Protein AF-A0A800IJP0-F1 (afdb_monomer_lite)

Structure (mmCIF, N/CA/C/O backbone):
data_AF-A0A800IJP0-F1
#
_entry.id   AF-A0A800IJP0-F1
#
loop_
_atom_site.group_PDB
_atom_site.id
_atom_site.type_symbol
_atom_site.label_atom_id
_atom_site.label_alt_id
_atom_site.label_comp_id
_atom_site.label_asym_id
_atom_site.label_entity_id
_atom_site.label_seq_id
_atom_site.pdbx_PDB_ins_code
_atom_site.Cartn_x
_atom_site.Cartn_y
_atom_site.Cartn_z
_atom_site.occupancy
_atom_site.B_iso_or_equiv
_atom_site.auth_seq_id
_atom_site.auth_comp_id
_atom_site.auth_asym_id
_atom_site.auth_atom_id
_atom_site.pdbx_PDB_model_num
ATOM 1 N N . MET A 1 1 ? -14.838 4.244 3.736 1.00 58.53 1 MET A N 1
ATOM 2 C CA . MET A 1 1 ? -15.619 5.502 3.887 1.00 58.53 1 MET A CA 1
ATOM 3 C C . MET A 1 1 ? -17.023 5.277 4.449 1.00 58.53 1 MET A C 1
ATOM 5 O O . MET A 1 1 ? -17.602 6.218 4.978 1.00 58.53 1 MET A O 1
ATOM 9 N N . GLU A 1 2 ? -17.541 4.046 4.428 1.00 59.72 2 GLU A N 1
ATOM 10 C CA . GLU A 1 2 ? -18.815 3.676 5.063 1.00 59.72 2 GLU A CA 1
ATOM 11 C C . GLU A 1 2 ? -18.859 3.998 6.572 1.00 59.72 2 GLU A C 1
ATOM 13 O O . GLU A 1 2 ? -19.846 4.540 7.058 1.00 59.72 2 G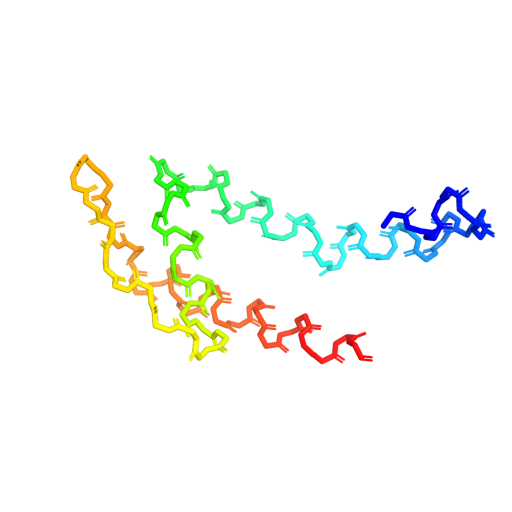LU A O 1
ATOM 18 N N . ALA A 1 3 ? -17.744 3.817 7.293 1.00 59.44 3 ALA A N 1
ATOM 19 C CA . ALA A 1 3 ? -17.631 4.157 8.717 1.00 59.44 3 ALA A CA 1
ATOM 20 C C . ALA A 1 3 ? -18.016 5.615 9.060 1.00 59.44 3 ALA A C 1
ATOM 22 O O . ALA A 1 3 ? -18.701 5.843 10.052 1.00 59.44 3 ALA A O 1
ATOM 23 N N . MET A 1 4 ? -17.629 6.600 8.234 1.00 56.34 4 MET A N 1
ATOM 24 C CA . MET A 1 4 ? -17.997 8.012 8.444 1.00 56.34 4 MET A CA 1
ATOM 25 C C . MET A 1 4 ? -19.399 8.339 7.939 1.00 56.34 4 MET A C 1
ATOM 27 O O . MET A 1 4 ? -20.137 9.050 8.612 1.00 56.34 4 MET A O 1
ATOM 31 N N . HIS A 1 5 ? -19.744 7.861 6.743 1.00 57.69 5 HIS A N 1
ATOM 32 C CA . HIS A 1 5 ? -20.951 8.304 6.043 1.00 57.69 5 HIS A CA 1
ATOM 33 C C . HIS A 1 5 ? -22.211 7.515 6.419 1.00 57.69 5 HIS A C 1
ATOM 35 O O . HIS A 1 5 ? -23.308 8.037 6.255 1.00 57.69 5 HIS A O 1
ATOM 41 N N . VAL A 1 6 ? -22.064 6.282 6.915 1.00 59.25 6 VAL A N 1
ATOM 42 C CA . VAL A 1 6 ? -23.182 5.369 7.208 1.00 59.25 6 VAL A CA 1
ATOM 43 C C . VAL A 1 6 ? -23.281 5.052 8.701 1.00 59.25 6 VAL A C 1
ATOM 45 O O . VAL A 1 6 ? -24.385 4.992 9.231 1.00 59.25 6 VAL A O 1
ATOM 48 N N . LEU A 1 7 ? -22.149 4.898 9.399 1.00 66.00 7 LEU A N 1
ATOM 49 C CA . LEU A 1 7 ? -22.126 4.470 10.808 1.00 66.00 7 LEU A CA 1
ATOM 50 C C . LEU A 1 7 ? -21.851 5.604 11.813 1.00 66.00 7 LEU A C 1
ATOM 52 O O . LEU A 1 7 ? -22.064 5.415 13.007 1.00 66.00 7 LEU A O 1
ATOM 56 N N . GLY A 1 8 ? -21.366 6.767 11.361 1.00 77.56 8 GLY A N 1
ATOM 57 C CA . GLY A 1 8 ? -20.977 7.881 12.239 1.00 77.56 8 GLY A CA 1
ATOM 58 C C . GLY A 1 8 ? -19.784 7.578 13.162 1.00 77.56 8 GLY A C 1
ATOM 59 O O . GLY A 1 8 ? -19.502 8.350 14.079 1.00 77.56 8 GLY A O 1
ATOM 60 N N . ASP A 1 9 ? -19.059 6.479 12.932 1.00 86.44 9 ASP A N 1
ATOM 61 C CA . ASP A 1 9 ? -17.944 6.053 13.777 1.00 86.44 9 ASP A CA 1
ATOM 62 C C . ASP A 1 9 ? -16.634 6.721 13.338 1.00 86.44 9 ASP A C 1
ATOM 64 O O . ASP A 1 9 ? -15.811 6.179 12.589 1.00 86.44 9 ASP A O 1
ATOM 68 N N . LEU A 1 10 ? -16.430 7.935 13.852 1.00 89.25 10 LEU A N 1
ATOM 69 C CA . LEU A 1 10 ? -15.200 8.704 13.661 1.00 89.25 10 LEU A CA 1
ATOM 70 C C . LEU A 1 10 ? -13.959 7.992 14.222 1.00 89.25 10 LEU A C 1
ATOM 72 O O . LEU A 1 10 ? -12.856 8.188 13.710 1.00 89.25 10 LEU A O 1
ATOM 76 N N . SER A 1 11 ? -14.107 7.157 15.254 1.00 89.50 11 SER A N 1
ATOM 77 C CA . SER A 1 11 ? -12.978 6.453 15.870 1.00 89.50 11 SER A CA 1
ATOM 78 C C . SER A 1 11 ? -12.477 5.312 14.991 1.00 89.50 11 SER A C 1
ATOM 80 O O . SER A 1 11 ? -11.265 5.113 14.874 1.00 89.50 11 SER A O 1
ATOM 82 N N . LEU A 1 12 ? -13.387 4.566 14.364 1.00 88.00 12 LEU A N 1
ATOM 83 C CA . LEU A 1 12 ? -13.047 3.569 13.352 1.00 88.00 12 LEU A CA 1
ATOM 84 C C . LEU A 1 12 ? -12.449 4.230 12.108 1.00 88.00 12 LEU A C 1
ATOM 86 O O . LEU A 1 12 ? -11.393 3.812 11.641 1.00 88.00 12 LEU A O 1
ATOM 90 N N . ALA A 1 13 ? -13.067 5.302 11.613 1.00 89.50 13 ALA A N 1
ATOM 91 C CA . ALA A 1 13 ? -12.564 6.016 10.444 1.00 89.50 13 ALA A CA 1
ATOM 92 C C . ALA A 1 13 ? -11.148 6.570 10.653 1.00 89.50 13 ALA A C 1
ATOM 94 O O . ALA A 1 13 ? -10.295 6.426 9.778 1.00 89.50 13 ALA A O 1
ATOM 95 N N . ARG A 1 14 ? -10.875 7.138 11.835 1.00 91.81 14 ARG A N 1
ATOM 96 C CA . ARG A 1 14 ? -9.536 7.598 12.213 1.00 91.81 14 ARG A CA 1
ATOM 97 C C . ARG A 1 14 ? -8.521 6.455 12.186 1.00 91.81 14 ARG A C 1
ATOM 99 O O . ARG A 1 14 ? -7.441 6.640 11.638 1.00 91.81 14 ARG A O 1
ATOM 106 N N . ARG A 1 15 ? -8.865 5.284 12.733 1.00 91.69 15 ARG A N 1
ATOM 107 C CA . ARG A 1 15 ? -7.988 4.100 12.706 1.00 91.69 15 ARG A CA 1
ATOM 108 C C . ARG A 1 15 ? -7.692 3.651 11.278 1.00 91.69 15 ARG A C 1
ATOM 110 O O . ARG A 1 15 ? -6.531 3.590 10.906 1.00 91.69 15 ARG A O 1
ATOM 117 N N . ILE A 1 16 ? -8.716 3.470 10.441 1.00 91.50 16 ILE A N 1
ATOM 118 C CA . ILE A 1 16 ? -8.530 3.107 9.023 1.00 91.50 16 ILE A CA 1
ATOM 119 C C . ILE A 1 16 ? -7.624 4.122 8.313 1.00 91.50 16 ILE A C 1
ATOM 121 O O . ILE A 1 16 ? -6.703 3.743 7.590 1.00 91.50 16 ILE A O 1
ATOM 125 N N . TYR A 1 17 ? -7.851 5.419 8.538 1.00 92.50 17 TYR A N 1
ATOM 126 C CA . TYR A 1 17 ? -7.049 6.460 7.906 1.00 92.50 17 TYR A CA 1
ATOM 127 C C . TYR A 1 17 ? -5.571 6.373 8.298 1.00 92.50 17 TYR A C 1
ATOM 129 O O . TYR A 1 17 ? -4.715 6.328 7.419 1.00 92.50 17 TYR A O 1
ATOM 137 N N . TYR A 1 18 ? -5.264 6.332 9.595 1.00 94.56 18 TYR A N 1
ATOM 138 C CA . TYR A 1 18 ? -3.876 6.349 10.062 1.00 94.56 18 TYR A CA 1
ATOM 139 C C . TYR A 1 18 ? -3.154 5.010 9.887 1.00 94.56 18 TYR A C 1
ATOM 141 O O . TYR A 1 18 ? -1.955 5.011 9.616 1.00 94.56 18 TYR A O 1
ATOM 149 N N . ASP A 1 19 ? -3.859 3.886 10.014 1.00 92.50 19 ASP A N 1
ATOM 150 C CA . ASP A 1 19 ? -3.233 2.562 10.008 1.00 92.50 19 ASP A CA 1
ATOM 151 C C . ASP A 1 19 ? -3.150 1.943 8.609 1.00 92.50 19 ASP A C 1
ATOM 153 O O . ASP A 1 19 ? -2.216 1.186 8.345 1.00 92.50 19 ASP A O 1
ATOM 157 N N . GLN A 1 20 ? -4.087 2.271 7.711 1.00 92.06 20 GLN A N 1
ATOM 158 C CA . GLN A 1 20 ? -4.164 1.660 6.379 1.00 92.06 20 GLN A CA 1
ATOM 159 C C . GLN A 1 20 ? -3.909 2.665 5.249 1.00 92.06 20 GLN A C 1
ATOM 161 O O . GLN A 1 20 ? -3.124 2.384 4.347 1.00 92.06 20 GLN A O 1
ATOM 166 N N . ILE A 1 21 ? -4.539 3.845 5.277 1.00 92.12 21 ILE A N 1
ATOM 167 C CA . ILE A 1 21 ? -4.510 4.778 4.133 1.00 92.12 21 ILE A CA 1
ATOM 168 C C . ILE A 1 21 ? -3.238 5.632 4.124 1.00 92.12 21 ILE A C 1
ATOM 170 O O . ILE A 1 21 ? -2.531 5.677 3.117 1.00 92.12 21 ILE A O 1
ATOM 174 N N . LEU A 1 22 ? -2.936 6.318 5.228 1.00 94.06 22 LEU A N 1
ATOM 175 C CA . LEU A 1 22 ? -1.833 7.277 5.300 1.00 94.06 22 LEU A CA 1
ATOM 176 C C . LEU A 1 22 ? -0.466 6.653 4.953 1.00 94.06 22 LEU A C 1
ATOM 178 O O . LEU A 1 22 ? 0.246 7.246 4.144 1.00 94.06 22 LEU A O 1
ATOM 182 N N . PRO A 1 23 ? -0.110 5.443 5.430 1.00 92.38 23 PRO A N 1
ATOM 183 C CA . PRO A 1 23 ? 1.162 4.820 5.058 1.00 92.38 23 PRO A CA 1
ATOM 184 C C . PRO A 1 23 ? 1.290 4.531 3.553 1.00 92.38 23 PRO A C 1
ATOM 186 O O . PRO A 1 23 ? 2.385 4.614 2.995 1.00 92.38 23 PRO A O 1
ATOM 189 N N . VAL A 1 24 ? 0.179 4.214 2.876 1.00 89.75 24 VAL A N 1
ATOM 190 C CA . VAL A 1 24 ? 0.154 4.011 1.417 1.00 89.75 24 VAL A CA 1
ATOM 191 C C . VAL A 1 24 ? 0.364 5.343 0.697 1.00 89.75 24 VAL A C 1
ATOM 193 O O . VAL A 1 24 ? 1.151 5.416 -0.247 1.00 89.75 24 VAL A O 1
ATOM 196 N N . VAL A 1 25 ? -0.289 6.411 1.164 1.00 90.50 25 VAL A N 1
ATOM 197 C CA . VAL A 1 25 ? -0.108 7.768 0.624 1.00 90.50 25 VAL A CA 1
ATOM 198 C C . VAL A 1 25 ? 1.342 8.234 0.783 1.00 90.50 25 VAL A C 1
ATOM 200 O O . VAL A 1 25 ? 1.915 8.757 -0.172 1.00 90.50 25 VAL A O 1
ATOM 203 N N . ASP A 1 26 ? 1.973 7.972 1.927 1.00 90.69 26 ASP A N 1
ATOM 204 C CA . ASP A 1 26 ? 3.381 8.310 2.161 1.00 90.69 26 ASP A CA 1
ATOM 205 C C . ASP A 1 26 ? 4.324 7.579 1.189 1.00 90.69 26 ASP A C 1
ATOM 207 O O . ASP A 1 26 ? 5.301 8.159 0.707 1.00 90.69 26 ASP A O 1
ATOM 211 N N . MET A 1 27 ? 4.035 6.315 0.862 1.00 87.62 27 MET A N 1
ATOM 212 C CA . MET A 1 27 ? 4.788 5.554 -0.145 1.00 87.62 27 MET A CA 1
ATOM 213 C C . MET A 1 27 ? 4.600 6.112 -1.559 1.00 87.62 27 MET A C 1
ATOM 215 O O . MET A 1 27 ? 5.557 6.164 -2.334 1.00 87.62 27 MET A O 1
ATOM 219 N N . LEU A 1 28 ? 3.387 6.556 -1.899 1.00 87.38 28 LEU A N 1
ATOM 220 C CA . LEU A 1 28 ? 3.109 7.206 -3.180 1.00 87.38 28 LEU A CA 1
ATOM 221 C C . LEU A 1 28 ? 3.823 8.557 -3.295 1.00 87.38 28 LEU A C 1
ATOM 223 O O . LEU A 1 28 ? 4.370 8.855 -4.350 1.00 87.38 28 LEU A O 1
ATOM 227 N N . ALA A 1 29 ? 3.862 9.345 -2.218 1.00 85.25 29 ALA A N 1
ATOM 228 C CA . ALA A 1 29 ? 4.489 10.666 -2.206 1.00 85.25 29 ALA A CA 1
ATOM 229 C C . ALA A 1 29 ? 6.025 10.614 -2.283 1.00 85.25 29 ALA A C 1
ATOM 231 O O . ALA A 1 29 ? 6.643 11.501 -2.866 1.00 85.25 29 ALA A O 1
ATOM 232 N N . LYS A 1 30 ? 6.657 9.581 -1.707 1.00 80.56 30 LYS A N 1
ATOM 233 C CA . LYS A 1 30 ? 8.123 9.414 -1.733 1.00 80.56 30 LYS A CA 1
ATOM 234 C C . LYS A 1 30 ? 8.672 9.061 -3.110 1.00 80.56 30 LYS A C 1
ATOM 236 O O . LYS A 1 30 ? 9.843 9.319 -3.381 1.00 80.56 30 LYS A O 1
ATOM 241 N N . ASN A 1 31 ? 7.853 8.452 -3.959 1.00 68.50 31 ASN A N 1
ATOM 242 C CA . ASN A 1 31 ? 8.272 8.026 -5.278 1.00 68.50 31 ASN A CA 1
ATOM 243 C C . ASN A 1 31 ? 7.758 9.015 -6.329 1.00 68.50 31 ASN A C 1
ATOM 245 O O . ASN A 1 31 ? 6.554 9.159 -6.510 1.00 68.50 31 ASN A O 1
ATOM 249 N N . ASN A 1 32 ? 8.650 9.612 -7.124 1.00 70.44 32 ASN A N 1
ATOM 250 C CA . ASN A 1 32 ? 8.276 10.421 -8.300 1.00 70.44 32 ASN A CA 1
ATOM 251 C C . ASN A 1 32 ? 7.659 9.575 -9.444 1.00 70.44 32 ASN A C 1
ATOM 253 O O . ASN A 1 32 ? 7.642 9.984 -10.603 1.00 70.44 32 ASN A O 1
ATOM 257 N N . ASN A 1 33 ? 7.188 8.3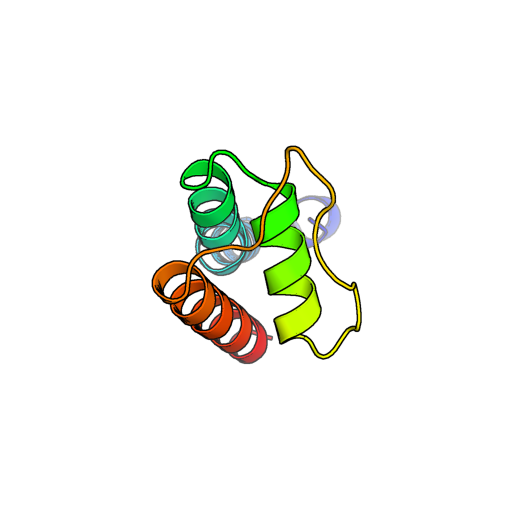69 -9.131 1.00 79.00 33 ASN A N 1
ATOM 258 C CA . ASN A 1 33 ? 6.652 7.376 -10.042 1.00 79.00 33 ASN A CA 1
ATOM 259 C C . ASN A 1 33 ? 5.492 6.612 -9.363 1.00 79.00 33 ASN A C 1
ATOM 261 O O . ASN A 1 33 ? 5.656 5.471 -8.917 1.00 79.00 33 ASN A O 1
ATOM 265 N N . PRO A 1 34 ? 4.300 7.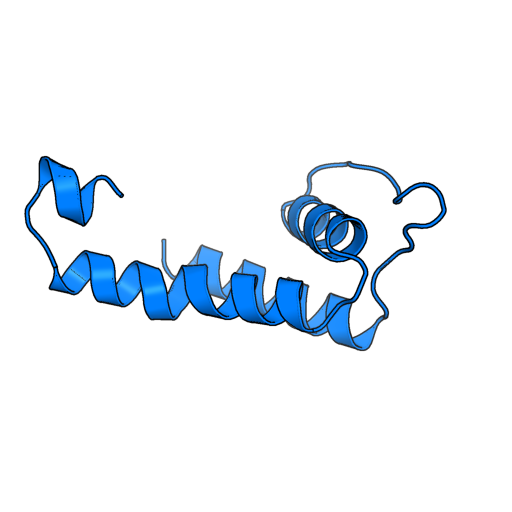232 -9.285 1.00 84.00 34 PRO A N 1
ATOM 266 C CA . PRO A 1 34 ? 3.136 6.638 -8.628 1.00 84.00 34 PRO A CA 1
ATOM 267 C C . PRO A 1 34 ? 2.702 5.324 -9.292 1.00 84.00 34 PRO A C 1
ATOM 269 O O . PRO A 1 34 ? 2.300 4.385 -8.608 1.00 84.00 34 PRO A O 1
ATOM 272 N N . THR A 1 35 ? 2.850 5.215 -10.616 1.00 88.88 35 THR A N 1
ATOM 273 C CA . THR A 1 35 ? 2.510 4.003 -11.371 1.00 88.88 35 THR A CA 1
ATOM 274 C C . THR A 1 35 ? 3.343 2.804 -10.927 1.00 88.88 35 THR A C 1
ATOM 276 O O . THR A 1 35 ? 2.797 1.713 -10.776 1.00 88.88 35 THR A O 1
ATOM 279 N N . GLY A 1 36 ? 4.643 2.993 -10.675 1.00 90.38 36 GLY A N 1
ATOM 280 C CA . GLY A 1 36 ? 5.516 1.934 -10.164 1.00 90.38 36 GLY A CA 1
ATOM 281 C C . GLY A 1 36 ? 5.074 1.415 -8.804 1.00 90.38 36 GLY A C 1
ATOM 282 O O . GLY A 1 36 ? 4.950 0.206 -8.627 1.00 90.38 36 GLY A O 1
ATOM 283 N N . THR A 1 37 ? 4.764 2.322 -7.878 1.00 91.06 37 THR A N 1
ATOM 284 C CA . THR A 1 37 ? 4.306 1.969 -6.527 1.00 91.06 37 THR A CA 1
ATOM 285 C C . THR A 1 37 ? 2.967 1.226 -6.556 1.00 91.06 37 THR A C 1
ATOM 287 O O . THR A 1 37 ? 2.822 0.207 -5.884 1.00 91.06 37 THR A O 1
ATOM 290 N N . ILE A 1 38 ? 2.003 1.677 -7.369 1.00 91.56 38 ILE A N 1
ATOM 291 C CA . ILE A 1 38 ? 0.699 1.003 -7.511 1.00 91.56 38 ILE A CA 1
ATOM 292 C C . ILE A 1 38 ? 0.868 -0.388 -8.132 1.00 91.56 38 ILE A C 1
ATOM 294 O O . ILE A 1 38 ? 0.321 -1.356 -7.614 1.00 91.56 38 ILE A O 1
ATOM 298 N N . THR A 1 39 ? 1.645 -0.500 -9.213 1.00 92.50 39 THR A N 1
ATOM 299 C CA . THR A 1 39 ? 1.871 -1.779 -9.911 1.00 92.50 39 THR A CA 1
ATOM 300 C C . THR A 1 39 ? 2.520 -2.797 -8.977 1.00 92.50 39 THR A C 1
ATOM 302 O O . THR A 1 39 ? 2.053 -3.927 -8.876 1.00 92.50 39 THR A O 1
ATOM 305 N N . ALA A 1 40 ? 3.544 -2.379 -8.228 1.00 92.06 40 ALA A N 1
ATOM 306 C CA . ALA A 1 40 ? 4.173 -3.225 -7.223 1.00 92.06 40 ALA A CA 1
ATOM 307 C C . ALA A 1 40 ? 3.177 -3.656 -6.134 1.00 92.06 40 ALA A C 1
ATOM 309 O O . ALA A 1 40 ? 3.159 -4.819 -5.754 1.00 92.06 40 ALA A O 1
ATOM 310 N N . GLY A 1 41 ? 2.304 -2.752 -5.674 1.00 93.00 41 GLY A N 1
ATOM 311 C CA . GLY A 1 41 ? 1.385 -3.039 -4.565 1.00 93.00 41 GLY A CA 1
ATOM 312 C C . GLY A 1 41 ? 0.298 -4.024 -4.961 1.00 93.00 41 GLY A C 1
ATOM 313 O O . GLY A 1 41 ? -0.074 -4.898 -4.186 1.00 93.00 41 GLY A O 1
ATOM 314 N N . VAL A 1 42 ? -0.177 -3.915 -6.199 1.00 93.44 42 VAL A N 1
ATOM 315 C CA . VAL A 1 42 ? -1.129 -4.864 -6.775 1.00 93.44 42 VAL A CA 1
ATOM 316 C C . VAL A 1 42 ? -0.474 -6.234 -6.988 1.00 93.44 42 VAL A C 1
ATOM 318 O O . VAL A 1 42 ? -1.095 -7.250 -6.676 1.00 93.44 42 VAL A O 1
ATOM 321 N N . ALA A 1 43 ? 0.788 -6.265 -7.429 1.00 93.56 43 ALA A N 1
ATOM 322 C CA . ALA A 1 43 ? 1.551 -7.502 -7.582 1.00 93.56 43 ALA A CA 1
ATOM 323 C C . ALA A 1 43 ? 1.797 -8.230 -6.247 1.00 93.56 43 ALA A C 1
ATOM 325 O O . ALA A 1 43 ? 1.699 -9.454 -6.209 1.00 93.56 43 ALA A O 1
ATOM 326 N N . GLU A 1 44 ? 2.031 -7.506 -5.145 1.00 93.38 44 GLU A N 1
ATOM 327 C CA . GLU A 1 44 ? 2.161 -8.099 -3.798 1.00 93.38 44 GLU A CA 1
ATOM 328 C C . GLU A 1 44 ? 0.892 -8.836 -3.345 1.00 93.38 44 GLU A C 1
ATOM 330 O O . GLU A 1 44 ? 0.976 -9.788 -2.577 1.00 93.38 44 GLU A O 1
ATOM 335 N N . ARG A 1 45 ? -0.281 -8.469 -3.879 1.00 91.12 45 ARG A N 1
ATOM 336 C CA . ARG A 1 45 ? -1.536 -9.204 -3.645 1.00 91.12 45 ARG A CA 1
ATOM 337 C C . ARG A 1 45 ? -1.744 -10.387 -4.599 1.00 91.12 45 ARG A C 1
ATOM 339 O O . ARG A 1 45 ? -2.861 -10.882 -4.731 1.00 91.12 45 ARG A O 1
ATOM 346 N N . GLY A 1 46 ? -0.704 -10.802 -5.320 1.00 92.25 46 GLY A N 1
ATOM 347 C CA . GLY A 1 46 ? -0.743 -11.922 -6.262 1.00 92.25 46 GLY A CA 1
ATOM 348 C C . GLY A 1 46 ? -1.436 -11.625 -7.596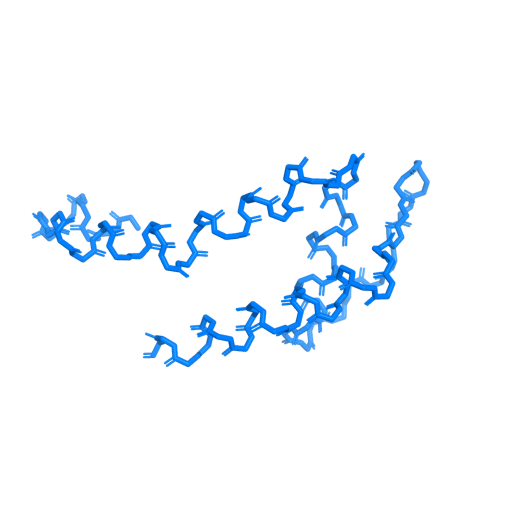 1.00 92.25 46 GLY A C 1
ATOM 349 O O . GLY A 1 46 ? -1.746 -12.557 -8.334 1.00 92.25 46 GLY A O 1
ATOM 350 N N . VAL A 1 47 ? -1.697 -10.354 -7.925 1.00 94.06 47 VAL A N 1
ATOM 351 C CA . VAL A 1 47 ? -2.332 -9.969 -9.195 1.00 94.06 47 VAL A CA 1
ATOM 352 C C . VAL A 1 47 ? -1.265 -9.642 -10.239 1.00 94.06 47 VAL A C 1
ATOM 354 O O . VAL A 1 47 ? -0.441 -8.749 -10.049 1.00 94.06 47 VAL A O 1
ATOM 357 N N . GLU A 1 48 ? -1.298 -10.327 -11.381 1.00 92.44 48 GLU A N 1
ATOM 358 C CA . GLU A 1 48 ? -0.364 -10.076 -12.480 1.00 92.44 48 GLU A CA 1
ATOM 359 C C . GLU A 1 48 ? -0.712 -8.772 -13.224 1.00 92.44 48 GLU A C 1
ATOM 361 O O . GLU A 1 48 ? -1.754 -8.660 -13.868 1.00 92.44 48 GLU A O 1
ATOM 366 N N . VAL A 1 49 ? 0.171 -7.771 -13.137 1.00 90.56 49 VAL A N 1
ATOM 367 C CA . VAL A 1 49 ? -0.031 -6.425 -13.722 1.00 90.56 49 VAL A CA 1
ATOM 368 C C . VAL A 1 49 ? 1.099 -5.965 -14.650 1.00 90.56 49 VAL A C 1
ATOM 370 O O . VAL A 1 49 ? 1.062 -4.858 -15.189 1.00 90.56 49 VAL A O 1
ATOM 373 N N . GLY A 1 50 ? 2.095 -6.822 -14.883 1.00 88.81 50 GLY A N 1
ATOM 374 C CA . GLY A 1 50 ? 3.258 -6.504 -15.710 1.00 88.81 50 GLY A CA 1
ATOM 375 C C . GLY A 1 50 ? 4.145 -5.411 -15.106 1.00 88.81 50 GLY A C 1
ATOM 376 O O . GLY A 1 50 ? 4.213 -5.241 -13.890 1.00 88.81 50 GLY A O 1
ATOM 377 N N . ILE A 1 51 ? 4.858 -4.678 -15.967 1.00 86.25 51 ILE A N 1
ATOM 378 C CA . ILE A 1 51 ? 5.770 -3.599 -15.565 1.00 86.25 51 ILE A CA 1
ATOM 379 C C . ILE A 1 51 ? 5.311 -2.240 -16.113 1.00 86.25 51 ILE A C 1
ATOM 381 O O . ILE A 1 51 ? 4.791 -2.174 -17.234 1.00 86.25 51 ILE A O 1
ATOM 385 N N . PRO A 1 52 ? 5.539 -1.136 -15.379 1.00 89.69 52 PRO A N 1
ATOM 386 C CA . PRO A 1 52 ? 5.246 0.205 -15.872 1.00 89.69 52 PRO A CA 1
ATOM 387 C C . PRO A 1 52 ? 5.975 0.510 -17.184 1.00 89.69 52 PRO A C 1
ATOM 389 O O . PRO A 1 52 ? 7.152 0.188 -17.358 1.00 89.69 52 PRO A O 1
ATOM 392 N N . ARG A 1 53 ? 5.273 1.170 -18.111 1.00 88.75 53 ARG A N 1
ATOM 393 C CA . ARG A 1 53 ? 5.860 1.679 -19.359 1.00 88.75 53 ARG A CA 1
ATOM 394 C C . ARG A 1 53 ? 6.541 3.027 -19.114 1.00 88.75 53 ARG A C 1
ATOM 396 O O . ARG A 1 53 ? 6.108 3.803 -18.262 1.00 88.75 53 ARG A O 1
ATOM 403 N N . ARG A 1 54 ? 7.567 3.333 -19.915 1.00 85.69 54 ARG A N 1
ATOM 404 C CA . ARG A 1 54 ? 8.290 4.614 -19.845 1.00 85.69 54 ARG A CA 1
ATOM 405 C C . ARG A 1 54 ? 7.334 5.813 -20.017 1.00 85.69 54 ARG A C 1
ATOM 407 O O . ARG A 1 54 ? 6.419 5.718 -20.835 1.00 85.69 54 ARG A O 1
ATOM 414 N N . PRO A 1 55 ? 7.550 6.931 -19.290 1.00 82.12 55 PRO A N 1
ATOM 415 C CA . PRO A 1 55 ? 8.706 7.220 -18.428 1.00 82.12 55 PRO A CA 1
ATOM 416 C C . PRO A 1 55 ? 8.650 6.573 -17.032 1.00 82.12 55 PRO A C 1
ATOM 418 O O . PRO A 1 55 ? 9.606 6.709 -16.277 1.00 82.12 55 PRO A O 1
ATOM 421 N N . GLY A 1 56 ? 7.571 5.859 -16.691 1.00 81.88 56 GLY A N 1
ATOM 422 C CA . GLY A 1 56 ? 7.486 5.093 -15.450 1.00 81.88 56 GLY A CA 1
ATOM 423 C C . GLY A 1 56 ? 8.487 3.934 -15.409 1.00 81.88 56 GLY A C 1
ATOM 424 O O . GLY A 1 56 ? 8.904 3.403 -16.441 1.00 81.88 56 GLY A O 1
ATOM 425 N N . SER A 1 57 ? 8.865 3.541 -14.198 1.00 88.56 57 SER A N 1
ATOM 426 C CA . SER A 1 57 ? 9.775 2.428 -13.908 1.00 88.56 57 SER A CA 1
ATOM 427 C C . SER A 1 57 ? 9.207 1.505 -12.826 1.00 88.56 57 SER A C 1
ATOM 429 O O . SER A 1 57 ? 8.201 1.816 -12.192 1.00 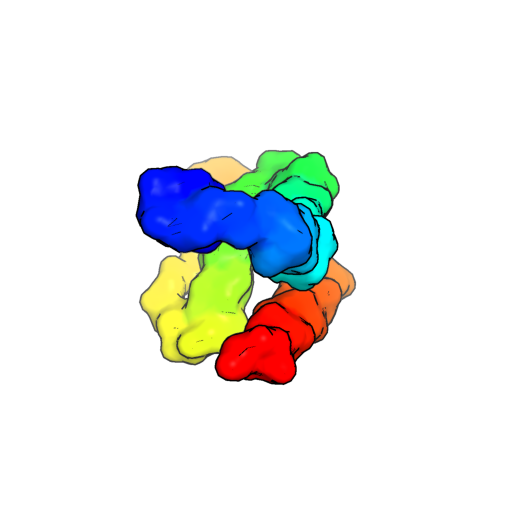88.56 57 SER A O 1
ATOM 431 N N . GLY A 1 58 ? 9.864 0.380 -12.557 1.00 88.38 58 GLY A N 1
ATOM 432 C CA . GLY A 1 58 ? 9.635 -0.329 -11.296 1.00 88.38 58 GLY A CA 1
ATOM 433 C C . GLY A 1 58 ? 10.042 0.525 -10.088 1.00 88.38 58 GLY A C 1
ATOM 434 O O . GLY A 1 58 ? 10.747 1.533 -10.234 1.00 88.38 58 GLY A O 1
ATOM 435 N N . VAL A 1 59 ? 9.603 0.110 -8.901 1.00 90.12 59 VAL A N 1
ATOM 436 C CA . VAL A 1 59 ? 10.185 0.575 -7.635 1.00 90.12 59 VAL A CA 1
ATOM 437 C C . VAL A 1 59 ? 11.543 -0.100 -7.412 1.00 90.12 59 VAL A C 1
ATOM 439 O O . VAL A 1 59 ? 11.820 -1.159 -7.975 1.00 90.12 59 VAL A O 1
ATOM 442 N N . ASN A 1 60 ? 12.420 0.519 -6.620 1.00 90.31 60 ASN A N 1
ATOM 443 C CA . ASN A 1 60 ? 13.683 -0.114 -6.231 1.00 90.31 60 ASN A CA 1
ATOM 444 C C . ASN A 1 60 ? 13.439 -1.231 -5.191 1.00 90.31 60 ASN A C 1
ATOM 446 O O . ASN A 1 60 ? 12.362 -1.316 -4.604 1.00 90.31 60 ASN A O 1
ATOM 450 N N . ALA A 1 61 ? 14.449 -2.067 -4.936 1.00 91.69 61 ALA A N 1
ATOM 451 C CA . ALA A 1 61 ? 14.323 -3.214 -4.031 1.00 91.69 61 ALA A CA 1
ATOM 452 C C . ALA A 1 61 ? 13.950 -2.831 -2.584 1.00 91.69 61 ALA A C 1
ATOM 454 O O . ALA A 1 61 ? 13.171 -3.534 -1.948 1.00 91.69 61 ALA A O 1
ATOM 455 N N . VAL A 1 62 ? 14.465 -1.704 -2.079 1.00 91.31 62 VAL A N 1
ATOM 456 C CA . VAL A 1 62 ? 14.174 -1.227 -0.715 1.00 91.31 62 VAL A CA 1
ATOM 457 C C . VAL A 1 62 ? 12.707 -0.820 -0.591 1.00 91.31 62 VAL A C 1
ATOM 459 O O . VAL A 1 62 ? 12.039 -1.162 0.383 1.00 91.31 62 VAL A O 1
ATOM 462 N N . ASP A 1 63 ? 12.187 -0.099 -1.581 1.00 89.62 63 ASP A N 1
ATOM 463 C CA . ASP A 1 63 ? 10.790 0.318 -1.594 1.00 89.62 63 ASP A CA 1
ATOM 464 C C . ASP A 1 63 ? 9.850 -0.856 -1.887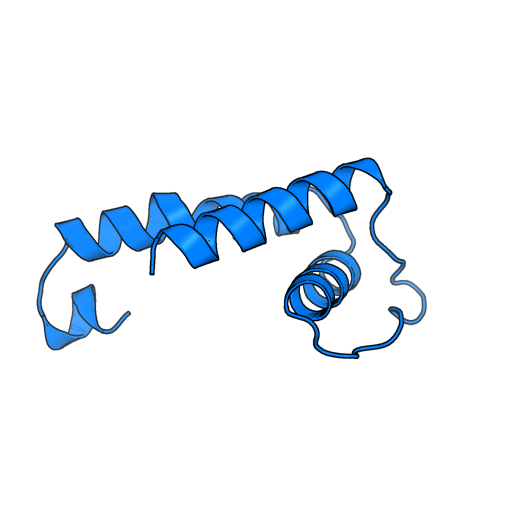 1.00 89.62 63 ASP A C 1
ATOM 466 O O . ASP A 1 63 ? 8.767 -0.898 -1.308 1.00 89.62 63 ASP A O 1
ATOM 470 N N . GLN A 1 64 ? 10.275 -1.843 -2.688 1.00 91.81 64 GLN A N 1
ATOM 471 C CA . GLN A 1 64 ? 9.547 -3.104 -2.873 1.00 91.81 64 GLN A CA 1
ATOM 472 C C . GLN A 1 64 ? 9.359 -3.833 -1.536 1.00 91.81 64 GLN A C 1
ATOM 474 O O . GLN A 1 64 ? 8.241 -4.198 -1.187 1.00 91.81 64 GLN A O 1
ATOM 479 N N . GLU A 1 65 ? 10.428 -4.006 -0.754 1.00 94.12 65 GLU A N 1
ATOM 480 C CA . GLU A 1 65 ? 10.360 -4.696 0.539 1.00 94.12 65 GLU A CA 1
ATOM 481 C C . GLU A 1 65 ? 9.455 -3.958 1.538 1.00 94.12 65 GLU A C 1
ATOM 483 O O . GLU A 1 65 ? 8.629 -4.573 2.219 1.00 94.12 65 GLU A O 1
ATOM 488 N N . ARG A 1 66 ? 9.562 -2.624 1.591 1.00 92.06 66 ARG A N 1
ATOM 489 C CA . ARG A 1 66 ? 8.704 -1.776 2.435 1.00 92.06 66 ARG A CA 1
ATOM 490 C C . ARG A 1 66 ? 7.235 -1.887 2.058 1.00 92.06 66 ARG A C 1
ATOM 492 O O . ARG A 1 66 ? 6.381 -1.982 2.936 1.00 92.06 66 ARG A O 1
ATOM 499 N N . LEU A 1 67 ? 6.946 -1.868 0.763 1.00 92.44 67 LEU A N 1
ATOM 500 C CA . LEU A 1 67 ? 5.599 -1.997 0.232 1.00 92.44 67 LEU A CA 1
ATOM 501 C C . LEU A 1 67 ? 5.012 -3.378 0.547 1.00 92.44 67 LEU A C 1
ATOM 503 O O . LEU A 1 67 ? 3.895 -3.460 1.047 1.00 92.44 67 LEU A O 1
ATOM 507 N N . ALA A 1 68 ? 5.791 -4.443 0.354 1.00 93.75 68 ALA A N 1
ATOM 508 C CA . ALA A 1 68 ? 5.404 -5.806 0.699 1.00 93.75 68 ALA A CA 1
ATOM 509 C C . ALA A 1 68 ? 5.079 -5.946 2.197 1.00 93.75 68 ALA A C 1
ATOM 511 O O . ALA A 1 68 ? 4.081 -6.556 2.580 1.00 93.75 68 ALA A O 1
ATOM 512 N N . ALA A 1 69 ? 5.896 -5.342 3.067 1.00 94.75 69 ALA A N 1
ATOM 513 C CA . ALA A 1 69 ? 5.635 -5.314 4.504 1.00 94.75 69 ALA A CA 1
ATOM 514 C C . ALA A 1 69 ? 4.361 -4.528 4.856 1.00 94.75 69 ALA A C 1
ATOM 516 O O . ALA A 1 69 ? 3.607 -4.950 5.734 1.00 94.75 69 ALA A O 1
ATOM 517 N N . LEU A 1 70 ? 4.102 -3.412 4.166 1.00 93.69 70 LEU A N 1
ATOM 518 C CA . LEU A 1 70 ? 2.892 -2.616 4.357 1.00 93.69 70 LEU A CA 1
ATOM 519 C C . LEU A 1 70 ? 1.631 -3.382 3.938 1.00 93.69 70 LEU A C 1
ATOM 521 O O . LEU A 1 70 ? 0.667 -3.398 4.697 1.00 93.69 70 LEU A O 1
ATOM 525 N N . VAL A 1 71 ? 1.652 -4.044 2.777 1.00 93.38 71 VAL A N 1
ATOM 526 C CA . VAL A 1 71 ? 0.529 -4.863 2.291 1.00 93.38 71 VAL A CA 1
ATOM 527 C C . VAL A 1 71 ? 0.207 -5.972 3.292 1.00 93.38 71 VAL A C 1
ATOM 529 O O . VAL A 1 71 ? -0.920 -6.030 3.775 1.00 93.38 71 VAL A O 1
ATOM 532 N N . ARG A 1 72 ? 1.210 -6.755 3.716 1.00 94.19 72 ARG A N 1
ATOM 533 C CA . ARG A 1 72 ? 1.022 -7.810 4.731 1.00 94.19 72 ARG A CA 1
ATOM 534 C C . ARG A 1 72 ? 0.458 -7.280 6.048 1.00 94.19 72 ARG A C 1
ATOM 536 O O . ARG A 1 72 ? -0.355 -7.943 6.680 1.00 94.19 72 ARG A O 1
ATOM 543 N N . ARG A 1 73 ? 0.898 -6.095 6.488 1.00 93.69 73 ARG A N 1
ATOM 544 C CA . ARG A 1 73 ? 0.376 -5.468 7.711 1.00 93.69 73 ARG A CA 1
ATOM 545 C C . ARG A 1 73 ? -1.101 -5.112 7.563 1.00 93.69 73 ARG A C 1
ATOM 547 O O . ARG A 1 73 ? -1.847 -5.319 8.509 1.00 93.69 73 ARG A O 1
ATOM 554 N N . ILE A 1 74 ? -1.511 -4.561 6.421 1.00 91.75 74 ILE A N 1
ATOM 555 C CA . ILE A 1 74 ? -2.913 -4.196 6.172 1.00 91.75 74 ILE A CA 1
ATOM 556 C C . ILE A 1 74 ? -3.791 -5.451 6.135 1.00 91.75 74 ILE A C 1
ATOM 558 O O . ILE A 1 74 ? -4.833 -5.455 6.776 1.00 91.75 74 ILE A O 1
ATOM 562 N N . GLU A 1 75 ? -3.336 -6.528 5.490 1.00 89.69 75 GLU A N 1
ATOM 563 C CA . GLU A 1 75 ? -4.047 -7.818 5.455 1.00 89.69 75 GLU A CA 1
ATOM 564 C C . GLU A 1 75 ? -4.245 -8.442 6.847 1.00 89.69 75 GLU A C 1
ATOM 566 O O . GLU A 1 75 ? -5.198 -9.178 7.060 1.00 89.69 75 GLU A O 1
ATOM 571 N N . GLN A 1 76 ? -3.367 -8.150 7.810 1.00 89.75 76 GLN A N 1
ATOM 572 C CA . GLN A 1 76 ? -3.502 -8.608 9.201 1.00 89.75 76 GLN A CA 1
ATOM 573 C C . GLN A 1 76 ? -4.436 -7.735 10.056 1.00 89.75 76 GLN A C 1
ATOM 575 O O . GLN A 1 76 ? -4.726 -8.098 11.196 1.00 89.75 76 GLN A O 1
ATOM 580 N N . LEU A 1 77 ? -4.830 -6.556 9.563 1.00 83.94 77 LEU A N 1
ATOM 581 C CA . LEU A 1 77 ? -5.758 -5.646 10.244 1.00 83.94 77 LEU A CA 1
ATOM 582 C C . LEU A 1 77 ? -7.223 -5.883 9.841 1.00 83.94 77 LEU A C 1
ATOM 584 O O . LEU A 1 77 ? -8.105 -5.302 10.478 1.00 83.94 77 LEU A O 1
ATOM 588 N N . GLU A 1 78 ? -7.456 -6.667 8.785 1.00 62.78 78 GLU A N 1
ATOM 589 C CA . GLU A 1 78 ? -8.772 -7.166 8.356 1.00 62.78 78 GLU A CA 1
ATOM 590 C C . GLU A 1 78 ? -9.192 -8.402 9.167 1.00 62.78 78 GLU A C 1
ATOM 592 O O . GLU A 1 78 ? -10.396 -8.478 9.507 1.00 62.78 78 GLU A O 1
#

Sequence (78 aa):
MEAMHVLGDLSLARRIYYDQILPVVDMLAKNNNPTGTITAGVAERGVEVGIPRRPGSGVNAVDQERLAALVRRIEQLE

Secondary structure (DSSP, 8-state):
-HHHHTS--HHHHHHHIIIIIHHHHHHHHH-S-HHHHHHHHHHHTT-----PPTT--PPPHHHHHHHHHHHHHHHTT-

Radius of gyration: 14.34 Å; chains: 1; bounding box: 38×23×36 Å

Foldseek 3Di:
DCCVPPVVNPVVVVCCCVLQPVVLVVLCVVDPANVQSVCLLCVLVVDDDDADDPPHGHDDPVSSVVSNVSSVSVVVVD

pLDDT: mean 86.43, std 10.18, range [56.34, 94.75]